Protein AF-A0A7K3KL10-F1 (afdb_monomer_lite)

Radius of gyration: 29.64 Å; chains: 1; bounding box: 26×19×99 Å

Structure (mmCIF, N/CA/C/O backbone):
data_AF-A0A7K3KL10-F1
#
_entry.id   AF-A0A7K3KL10-F1
#
loop_
_atom_site.group_PDB
_atom_site.id
_atom_site.type_symbol
_atom_site.label_atom_id
_atom_site.label_alt_id
_atom_site.label_comp_id
_atom_site.label_asym_id
_atom_site.label_entity_id
_atom_site.label_seq_id
_atom_site.pdbx_PDB_ins_code
_atom_site.Cartn_x
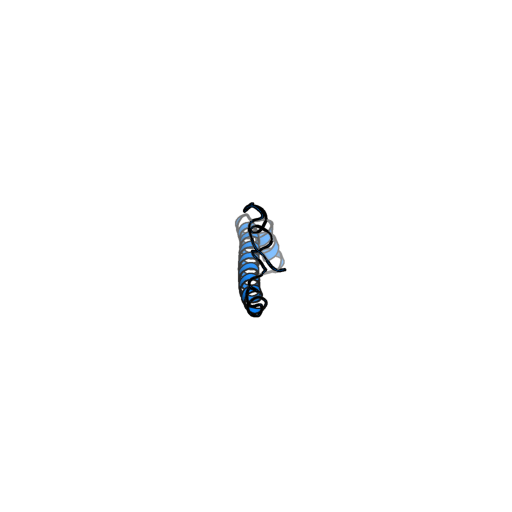_atom_site.Cartn_y
_atom_site.Cartn_z
_atom_site.occupancy
_atom_site.B_iso_or_equiv
_atom_site.auth_seq_id
_atom_site.auth_comp_id
_atom_site.auth_asym_id
_atom_site.auth_atom_id
_atom_site.pdbx_PDB_model_num
ATOM 1 N N . MET A 1 1 ? -9.249 0.113 -21.802 1.00 59.56 1 MET A N 1
ATOM 2 C CA . MET A 1 1 ? -7.826 -0.172 -21.534 1.00 59.56 1 MET A CA 1
ATOM 3 C C . MET A 1 1 ? -7.670 -1.675 -21.599 1.00 59.56 1 MET A C 1
ATOM 5 O O . MET A 1 1 ? -8.435 -2.361 -20.933 1.00 59.56 1 MET A O 1
ATOM 9 N N . ASP A 1 2 ? -6.789 -2.173 -22.461 1.00 84.94 2 ASP A N 1
ATOM 10 C CA . ASP A 1 2 ? -6.526 -3.610 -22.576 1.00 84.94 2 ASP A CA 1
ATOM 11 C C . ASP A 1 2 ? -5.773 -4.102 -21.326 1.00 84.94 2 ASP A C 1
ATOM 13 O O . ASP A 1 2 ? -4.971 -3.348 -20.765 1.00 84.9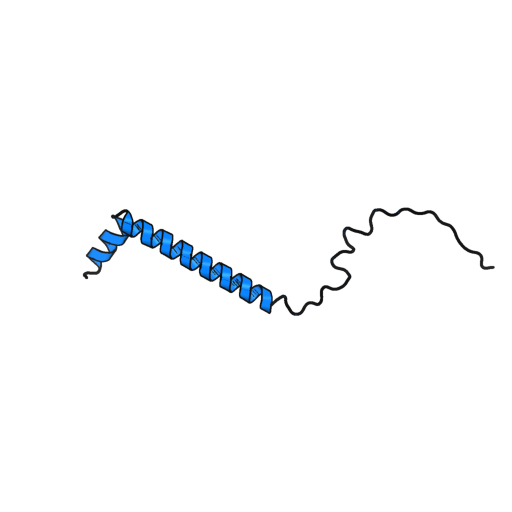4 2 ASP A O 1
ATOM 17 N N . ALA A 1 3 ? -6.020 -5.332 -20.865 1.00 80.94 3 ALA A N 1
ATOM 18 C CA . ALA A 1 3 ? -5.378 -5.859 -19.660 1.00 80.94 3 ALA A CA 1
ATOM 19 C C . ALA A 1 3 ? -3.845 -5.812 -19.776 1.00 80.94 3 ALA A C 1
ATOM 21 O O . ALA A 1 3 ? -3.173 -5.401 -18.830 1.00 80.94 3 ALA A O 1
ATOM 22 N N . ALA A 1 4 ? -3.294 -6.113 -20.956 1.00 82.19 4 ALA A N 1
ATOM 23 C CA . ALA A 1 4 ? -1.853 -6.083 -21.202 1.00 82.19 4 ALA A CA 1
ATOM 24 C C . ALA A 1 4 ? -1.244 -4.686 -20.990 1.00 82.19 4 ALA A C 1
ATOM 26 O O . ALA A 1 4 ? -0.166 -4.556 -20.411 1.00 82.19 4 ALA A O 1
ATOM 27 N N . SER A 1 5 ? -1.961 -3.632 -21.387 1.00 83.38 5 SER A N 1
ATOM 28 C CA . SER A 1 5 ? -1.497 -2.249 -21.212 1.00 83.38 5 SER A CA 1
ATOM 29 C C . SER A 1 5 ? -1.433 -1.822 -19.741 1.00 83.38 5 SER A C 1
ATOM 31 O O . SER A 1 5 ? -0.538 -1.074 -19.352 1.00 83.38 5 SER A O 1
ATOM 33 N N . ILE A 1 6 ? -2.337 -2.343 -18.903 1.00 82.56 6 ILE A N 1
ATOM 34 C CA . ILE A 1 6 ? -2.359 -2.067 -17.461 1.00 82.56 6 ILE A CA 1
ATOM 35 C C . ILE A 1 6 ? -1.191 -2.771 -16.763 1.00 82.56 6 ILE A C 1
ATOM 37 O O . ILE A 1 6 ? -0.538 -2.158 -15.924 1.00 82.56 6 ILE A O 1
ATOM 41 N N . TYR A 1 7 ? -0.885 -4.019 -17.130 1.00 84.69 7 TYR A N 1
ATOM 42 C CA . TYR A 1 7 ? 0.258 -4.749 -16.569 1.00 84.69 7 TYR A CA 1
ATOM 43 C C . TYR A 1 7 ? 1.593 -4.081 -16.910 1.00 84.69 7 TYR A C 1
ATOM 45 O O . TYR A 1 7 ? 2.401 -3.841 -16.016 1.00 84.69 7 TYR A O 1
ATOM 53 N N . HIS A 1 8 ? 1.801 -3.714 -18.176 1.00 86.25 8 HIS A N 1
ATOM 54 C CA . HIS A 1 8 ? 3.028 -3.039 -18.610 1.00 86.25 8 HIS A CA 1
ATOM 55 C C . HIS A 1 8 ? 3.219 -1.705 -17.870 1.00 86.25 8 HIS A C 1
ATOM 57 O O . HIS A 1 8 ? 4.314 -1.386 -17.414 1.00 86.25 8 HIS A O 1
ATOM 63 N N . PHE A 1 9 ? 2.132 -0.953 -17.665 1.00 84.12 9 PHE A N 1
ATOM 64 C CA . PHE A 1 9 ? 2.173 0.293 -16.904 1.00 84.12 9 PHE A CA 1
ATOM 65 C C . PHE A 1 9 ? 2.460 0.072 -15.407 1.00 84.12 9 PHE A C 1
ATOM 67 O O . PHE A 1 9 ? 3.269 0.789 -14.814 1.00 84.12 9 PHE A O 1
ATOM 74 N N . LEU A 1 10 ? 1.816 -0.914 -14.780 1.00 83.75 10 LEU A N 1
ATOM 75 C CA . LEU A 1 10 ? 1.917 -1.138 -13.338 1.00 83.75 10 LEU A CA 1
ATOM 76 C C . LEU A 1 10 ? 3.279 -1.717 -12.917 1.00 83.75 10 LEU A C 1
ATOM 78 O O . LEU A 1 10 ? 3.756 -1.394 -11.831 1.00 83.75 10 LEU A O 1
ATOM 82 N N . PHE A 1 11 ? 3.907 -2.534 -13.770 1.00 84.56 11 PHE A N 1
ATOM 83 C CA . PHE A 1 11 ? 5.143 -3.254 -13.440 1.00 84.56 11 PHE A CA 1
ATOM 84 C C . PHE A 1 11 ? 6.408 -2.707 -14.112 1.00 84.56 11 PHE A C 1
ATOM 86 O O . PHE A 1 11 ? 7.491 -2.882 -13.561 1.00 84.56 11 PHE A O 1
ATOM 93 N N . GLU A 1 12 ? 6.303 -2.025 -15.255 1.00 83.06 12 GLU A N 1
ATOM 94 C CA . GLU A 1 12 ? 7.481 -1.568 -16.014 1.00 83.06 12 GLU A CA 1
ATOM 95 C C . GLU A 1 12 ? 7.743 -0.062 -15.897 1.00 83.06 12 GLU A C 1
ATOM 97 O O . GLU A 1 12 ? 8.813 0.425 -16.257 1.00 83.06 12 GLU A O 1
ATOM 102 N N . THR A 1 13 ? 6.791 0.691 -15.341 1.00 88.50 13 THR A N 1
ATOM 103 C CA . THR A 1 13 ? 6.917 2.140 -15.151 1.00 88.50 13 THR A CA 1
ATOM 104 C C . THR A 1 13 ? 7.095 2.502 -13.679 1.00 88.50 13 THR A C 1
ATOM 106 O O . THR A 1 13 ? 6.335 2.063 -12.817 1.00 88.50 13 THR A O 1
ATOM 109 N N . ALA A 1 14 ? 8.037 3.409 -13.396 1.00 87.25 14 ALA A N 1
ATOM 110 C CA . ALA A 1 14 ? 8.253 3.993 -12.068 1.00 87.25 14 ALA A CA 1
ATOM 111 C C . ALA A 1 14 ? 6.971 4.518 -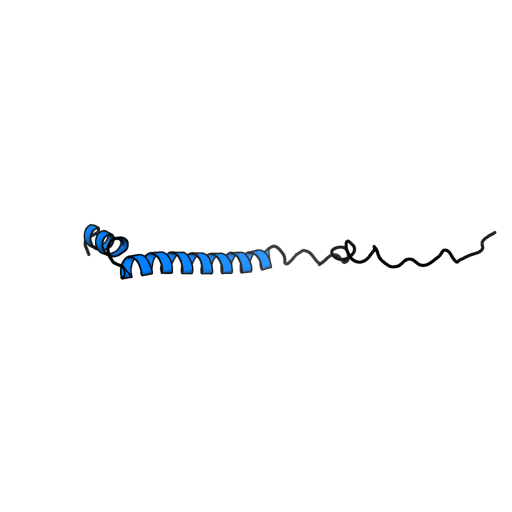11.371 1.00 87.25 14 ALA A C 1
ATOM 113 O O . ALA A 1 14 ? 6.792 4.222 -10.187 1.00 87.25 14 ALA A O 1
ATOM 114 N N . PRO A 1 15 ? 6.043 5.237 -12.046 1.00 88.31 15 PRO A N 1
ATOM 115 C CA . PRO A 1 15 ? 4.789 5.648 -11.409 1.00 88.31 15 PRO A CA 1
ATOM 116 C C . PRO A 1 15 ? 3.868 4.470 -11.051 1.00 88.31 15 PRO A C 1
ATOM 118 O O . PRO A 1 15 ? 3.210 4.514 -10.015 1.00 88.31 15 PRO A O 1
ATOM 121 N N . GLY A 1 16 ? 3.845 3.404 -11.860 1.00 88.06 16 GLY A N 1
ATOM 122 C CA . GLY A 1 16 ? 3.047 2.203 -11.588 1.00 88.06 16 GLY A CA 1
ATOM 123 C C . GLY A 1 16 ? 3.518 1.471 -10.332 1.00 88.06 16 GLY A C 1
ATOM 124 O O . G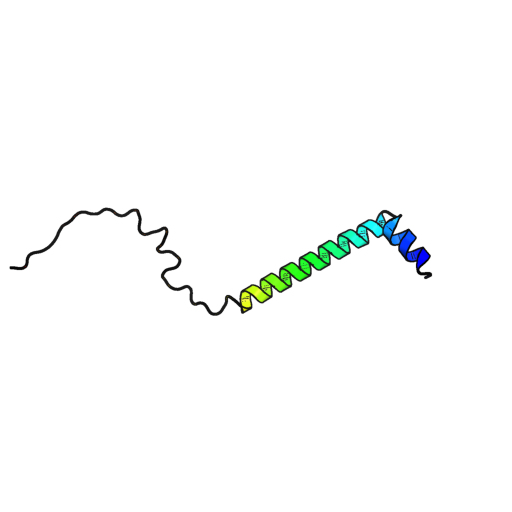LY A 1 16 ? 2.715 1.152 -9.453 1.00 88.06 16 GLY A O 1
ATOM 125 N N . ILE A 1 17 ? 4.836 1.325 -10.190 1.00 89.62 17 ILE A N 1
ATOM 126 C CA . ILE A 1 17 ? 5.468 0.754 -8.995 1.00 89.62 17 ILE A CA 1
ATOM 127 C C . ILE A 1 17 ? 5.160 1.616 -7.760 1.00 89.62 17 ILE A C 1
ATOM 129 O O . ILE A 1 17 ? 4.819 1.085 -6.702 1.00 89.62 17 ILE A O 1
ATOM 133 N N . GLY A 1 18 ? 5.206 2.946 -7.897 1.00 92.25 18 GLY A N 1
ATOM 134 C CA . GLY A 1 18 ? 4.824 3.879 -6.833 1.00 92.25 18 GLY A CA 1
ATOM 135 C C . GLY A 1 18 ? 3.375 3.698 -6.370 1.00 92.25 18 GLY A C 1
ATOM 136 O O . GLY A 1 18 ? 3.114 3.676 -5.167 1.00 92.25 18 GLY A O 1
ATOM 137 N N . CYS A 1 19 ? 2.438 3.487 -7.298 1.00 89.75 19 CYS A N 1
ATOM 138 C CA . CYS A 1 19 ? 1.048 3.170 -6.965 1.00 89.75 19 CYS A CA 1
ATOM 139 C C . CYS A 1 19 ? 0.896 1.810 -6.269 1.00 89.75 19 CYS A C 1
ATOM 141 O O . CYS A 1 19 ? 0.082 1.708 -5.353 1.00 89.75 19 CYS A O 1
ATOM 143 N N . LEU A 1 20 ? 1.670 0.786 -6.646 1.00 91.44 20 LEU A N 1
ATOM 144 C CA . LEU A 1 20 ? 1.649 -0.509 -5.952 1.00 91.44 20 LEU A CA 1
ATOM 145 C C . LEU A 1 20 ? 2.127 -0.382 -4.505 1.00 91.44 20 LEU A C 1
ATOM 147 O O . LEU A 1 20 ? 1.427 -0.805 -3.585 1.00 91.44 20 LEU A O 1
ATOM 151 N N . ILE A 1 21 ? 3.289 0.235 -4.296 1.00 92.56 21 ILE A N 1
ATOM 152 C CA . ILE A 1 21 ? 3.861 0.412 -2.956 1.00 92.56 21 ILE A CA 1
ATOM 153 C C . ILE A 1 21 ? 2.958 1.316 -2.111 1.00 92.56 21 ILE A C 1
ATOM 155 O O . ILE A 1 21 ? 2.661 0.988 -0.964 1.00 92.56 21 ILE A O 1
ATOM 159 N N . GLY A 1 22 ? 2.466 2.415 -2.687 1.00 95.19 22 GLY A N 1
ATOM 160 C CA . GLY A 1 22 ? 1.524 3.317 -2.029 1.00 95.19 22 GLY A CA 1
ATOM 161 C C . GLY A 1 22 ? 0.214 2.622 -1.658 1.00 95.19 22 GLY A C 1
ATOM 162 O O . GLY A 1 22 ? -0.259 2.773 -0.536 1.00 95.19 22 GLY A O 1
ATOM 163 N N . GLY A 1 23 ? -0.338 1.800 -2.554 1.00 95.06 23 GLY A N 1
ATOM 164 C CA . GLY A 1 23 ? -1.540 1.013 -2.288 1.00 95.06 23 GLY A CA 1
ATOM 165 C C . GLY A 1 23 ? -1.346 0.036 -1.130 1.00 95.06 23 GLY A C 1
ATOM 166 O O . GLY A 1 23 ? -2.162 0.002 -0.211 1.00 95.06 23 GLY A O 1
ATOM 167 N N . VAL A 1 24 ? -0.235 -0.705 -1.123 1.00 94.69 24 VAL A N 1
ATOM 168 C CA . VAL A 1 24 ? 0.094 -1.648 -0.041 1.00 94.69 24 VAL A CA 1
ATOM 169 C C . VAL A 1 24 ? 0.327 -0.923 1.286 1.00 94.69 24 VAL A C 1
ATOM 171 O O . VAL A 1 24 ? -0.195 -1.359 2.314 1.00 94.69 24 VAL A O 1
ATOM 174 N N . LEU A 1 25 ? 1.050 0.201 1.284 1.00 95.50 25 LEU A N 1
ATOM 175 C CA . LEU A 1 25 ? 1.272 1.010 2.487 1.00 95.50 25 LEU A CA 1
ATOM 176 C C . LEU A 1 25 ? -0.042 1.523 3.072 1.00 95.50 25 LEU A C 1
ATOM 178 O O . LEU A 1 25 ? -0.280 1.376 4.269 1.00 95.50 25 LEU A O 1
ATOM 182 N N . VAL A 1 26 ? -0.913 2.082 2.232 1.00 95.94 26 VAL A N 1
ATOM 183 C CA . VAL A 1 26 ? -2.212 2.606 2.667 1.00 95.94 26 VAL A CA 1
ATOM 184 C C . VAL A 1 26 ? -3.094 1.483 3.209 1.00 95.94 26 VAL A C 1
ATOM 186 O O . VAL A 1 26 ? -3.667 1.632 4.286 1.00 95.94 26 VAL A O 1
ATOM 189 N N . LEU A 1 27 ? -3.169 0.337 2.525 1.00 94.31 27 LEU A N 1
ATOM 190 C CA . LEU A 1 27 ? -3.928 -0.821 3.009 1.00 94.31 27 LEU A CA 1
ATOM 191 C C . LEU A 1 27 ? -3.408 -1.321 4.361 1.00 94.31 27 LEU A C 1
ATOM 193 O O . LEU A 1 27 ? -4.205 -1.614 5.251 1.00 94.31 27 LEU A O 1
ATOM 197 N N . THR A 1 28 ? -2.087 -1.365 4.538 1.00 94.44 28 THR A N 1
ATOM 198 C CA . THR A 1 28 ? -1.460 -1.768 5.805 1.00 94.44 28 THR A CA 1
ATOM 199 C C . THR A 1 28 ? -1.770 -0.770 6.919 1.00 94.44 28 THR A C 1
ATOM 201 O O . THR A 1 28 ? -2.119 -1.176 8.025 1.00 94.44 28 THR A O 1
ATOM 204 N N . LEU A 1 29 ? -1.727 0.533 6.628 1.00 92.62 29 LEU A N 1
ATOM 205 C CA . LEU A 1 29 ? -2.091 1.588 7.576 1.00 92.62 29 LEU A CA 1
ATOM 206 C C . LEU A 1 29 ? -3.557 1.456 8.016 1.00 92.62 29 LEU A C 1
ATOM 208 O O . LEU A 1 29 ? -3.854 1.473 9.209 1.00 92.62 29 LEU A O 1
ATOM 212 N N . ILE A 1 30 ? -4.474 1.271 7.063 1.00 91.94 30 ILE A N 1
ATOM 213 C CA . ILE A 1 30 ? -5.903 1.076 7.343 1.00 91.94 30 ILE A CA 1
ATOM 214 C C . ILE A 1 30 ? -6.110 -0.183 8.195 1.00 91.94 30 ILE A C 1
ATOM 216 O O . ILE A 1 30 ? -6.838 -0.139 9.187 1.00 91.94 30 ILE A O 1
ATOM 220 N N . ALA A 1 31 ? -5.447 -1.291 7.853 1.00 89.12 31 ALA A N 1
ATOM 221 C CA . ALA A 1 31 ? -5.506 -2.525 8.632 1.00 89.12 31 ALA A CA 1
ATOM 222 C C . ALA A 1 31 ? -4.980 -2.328 10.064 1.00 89.12 31 ALA A C 1
ATOM 224 O O . ALA A 1 31 ? -5.628 -2.776 11.010 1.00 89.12 31 ALA A O 1
ATOM 225 N N . SER A 1 32 ? -3.872 -1.598 10.232 1.00 88.31 32 SER A N 1
ATOM 226 C CA . SER A 1 32 ? -3.307 -1.244 11.540 1.00 88.31 32 SER A CA 1
ATOM 227 C C . SER A 1 32 ? -4.298 -0.443 12.383 1.00 88.31 32 SER A C 1
ATOM 229 O O . SER A 1 32 ? -4.527 -0.770 13.545 1.00 88.31 32 SER A O 1
ATOM 231 N N . VAL A 1 33 ? -4.957 0.560 11.795 1.00 86.31 33 VAL A N 1
ATOM 232 C CA . VAL A 1 33 ? -5.967 1.374 12.490 1.00 86.31 33 VAL A CA 1
ATOM 233 C C . VAL A 1 33 ? -7.187 0.536 12.882 1.00 86.31 33 VAL A C 1
ATOM 235 O O . VAL A 1 33 ? -7.727 0.698 13.977 1.00 86.31 33 VAL A O 1
ATOM 238 N N . ILE A 1 34 ? -7.637 -0.377 12.018 1.00 84.44 34 ILE A N 1
ATOM 239 C CA . ILE A 1 34 ? -8.761 -1.271 12.331 1.00 84.44 34 ILE A CA 1
ATOM 240 C C . ILE A 1 34 ? -8.387 -2.229 13.462 1.00 84.44 34 ILE A C 1
ATOM 242 O O . ILE A 1 34 ? -9.197 -2.411 14.373 1.00 84.44 34 ILE A O 1
ATOM 246 N N . MET A 1 35 ? -7.189 -2.820 13.431 1.00 79.00 35 MET A N 1
ATOM 247 C CA . MET A 1 35 ? -6.697 -3.656 14.526 1.00 79.00 35 MET A CA 1
ATOM 248 C C . MET A 1 35 ? -6.634 -2.857 15.822 1.00 79.00 35 MET A C 1
ATOM 250 O O . MET A 1 35 ? -7.226 -3.286 16.801 1.00 79.00 35 MET A O 1
ATOM 254 N N . GLU A 1 36 ? -6.058 -1.657 15.819 1.00 72.94 36 GLU A N 1
ATOM 255 C CA . GLU A 1 36 ? -5.992 -0.799 17.006 1.00 72.94 36 GLU A CA 1
ATOM 256 C C . GLU A 1 36 ? -7.386 -0.480 17.575 1.00 72.94 36 GLU A C 1
ATOM 258 O O . GLU A 1 36 ? -7.631 -0.595 18.781 1.00 72.94 36 GLU A O 1
ATOM 263 N N . ARG A 1 37 ? -8.353 -0.159 16.708 1.00 64.00 37 ARG A N 1
ATOM 264 C CA . ARG A 1 37 ? -9.741 0.080 17.132 1.00 64.00 37 ARG A CA 1
ATOM 265 C C . ARG A 1 37 ? -10.470 -1.184 17.580 1.00 64.00 37 ARG A C 1
ATOM 267 O O . ARG A 1 37 ? -11.384 -1.083 18.398 1.00 64.00 37 ARG A O 1
ATOM 274 N N . ARG A 1 38 ? -10.110 -2.358 17.059 1.00 58.94 38 ARG A N 1
ATOM 275 C CA . ARG A 1 38 ? -10.691 -3.646 17.464 1.00 58.94 38 ARG A CA 1
ATOM 276 C C . ARG A 1 38 ? -10.105 -4.124 18.791 1.00 58.94 38 ARG A C 1
ATOM 278 O O . ARG A 1 38 ? -10.864 -4.598 19.631 1.00 58.94 38 ARG A O 1
ATOM 285 N N . THR A 1 39 ? -8.814 -3.913 19.023 1.00 57.59 39 THR A N 1
ATOM 286 C CA . THR A 1 39 ? -8.135 -4.206 20.290 1.00 57.59 39 THR A CA 1
ATOM 287 C C . THR A 1 39 ? -8.714 -3.355 21.419 1.00 57.59 39 THR A C 1
ATOM 289 O O . THR A 1 39 ? -9.061 -3.904 22.456 1.00 57.59 39 THR A O 1
ATOM 292 N N . ARG A 1 40 ? -9.003 -2.062 21.196 1.00 56.22 40 ARG A N 1
ATOM 293 C CA . ARG A 1 40 ? -9.722 -1.238 22.195 1.00 56.22 40 ARG A CA 1
ATOM 294 C C . ARG A 1 40 ? -11.134 -1.726 22.540 1.00 56.22 40 ARG A C 1
ATOM 296 O O . ARG A 1 40 ? -11.645 -1.342 23.577 1.00 56.22 40 ARG A O 1
ATOM 303 N N . LYS A 1 41 ? -11.784 -2.532 21.696 1.00 52.28 41 LYS A N 1
ATOM 304 C CA . LYS A 1 41 ? -13.109 -3.110 21.995 1.00 52.28 41 LYS A CA 1
ATOM 305 C C . LYS A 1 41 ? -13.029 -4.487 22.650 1.00 52.28 41 LYS A C 1
ATOM 307 O O . LYS A 1 41 ? -13.986 -4.903 23.283 1.00 52.28 41 LYS A O 1
ATOM 312 N N . GLN A 1 42 ? -11.926 -5.205 22.458 1.00 52.72 42 GLN A N 1
ATOM 313 C CA . GLN A 1 42 ? -11.702 -6.527 23.052 1.00 52.72 42 GLN A CA 1
ATOM 314 C C . GLN A 1 42 ? -10.953 -6.444 24.391 1.00 52.72 42 GLN A C 1
ATOM 316 O O . GLN A 1 42 ? -11.094 -7.349 25.200 1.00 52.72 42 GLN A O 1
ATOM 321 N N . PHE A 1 43 ? -10.224 -5.352 24.642 1.00 52.41 43 PHE A N 1
ATOM 322 C CA . PHE A 1 43 ?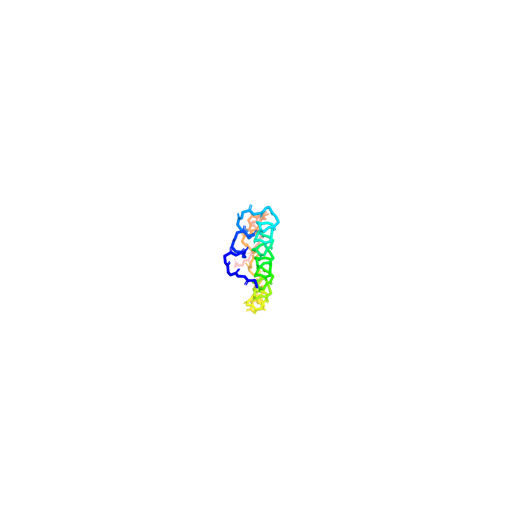 -9.527 -5.055 25.899 1.00 52.41 43 PHE A CA 1
ATOM 323 C C . PHE A 1 43 ? -10.168 -3.878 26.664 1.00 52.41 43 PHE A C 1
ATOM 325 O O . PHE A 1 43 ? -9.465 -3.100 27.298 1.00 52.41 43 PHE A O 1
ATOM 332 N N . VAL A 1 44 ? -11.492 -3.700 26.563 1.00 50.25 44 VAL A N 1
ATOM 333 C CA . VAL A 1 44 ? -12.247 -2.739 27.399 1.00 50.25 44 VAL A CA 1
ATOM 334 C C . VAL A 1 44 ? -12.947 -3.403 28.592 1.00 50.25 44 VAL A C 1
ATOM 336 O O . VAL A 1 44 ? -13.322 -2.699 29.516 1.00 50.25 44 VAL A O 1
ATOM 339 N N . ASP A 1 45 ? -13.032 -4.737 28.636 1.00 54.16 45 ASP A N 1
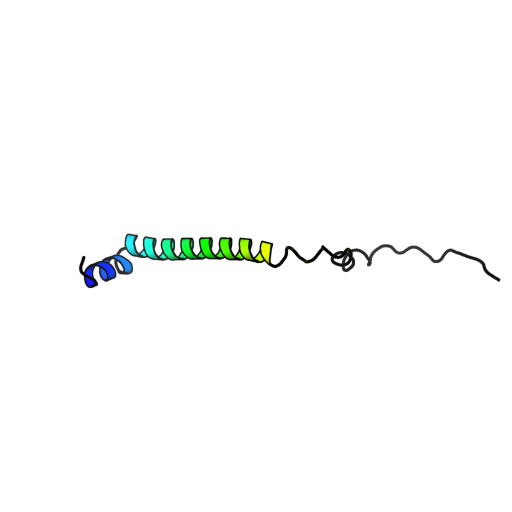ATOM 340 C CA . ASP A 1 45 ? -13.656 -5.481 29.745 1.00 54.16 45 ASP A CA 1
ATOM 341 C C . ASP A 1 45 ? -12.647 -6.351 30.508 1.00 54.16 45 ASP A C 1
ATOM 343 O O . ASP A 1 45 ? -12.886 -7.518 30.817 1.00 54.16 45 ASP A O 1
ATOM 347 N N . ARG A 1 46 ? -11.483 -5.789 30.825 1.00 56.28 46 ARG A N 1
ATOM 348 C CA . ARG A 1 46 ? -10.808 -6.177 32.061 1.00 56.28 46 ARG A CA 1
ATOM 349 C C . ARG A 1 46 ? -10.578 -4.880 32.806 1.00 56.28 46 ARG A C 1
ATOM 351 O O . ARG A 1 46 ? -9.796 -4.048 32.351 1.00 56.28 46 ARG A O 1
ATOM 358 N N . GLU A 1 47 ? -11.325 -4.688 33.891 1.00 52.34 47 GLU A N 1
ATOM 359 C CA . GLU A 1 47 ? -10.927 -3.741 34.928 1.00 52.34 47 GLU A CA 1
ATOM 360 C C . GLU A 1 47 ? -9.428 -3.972 35.152 1.00 52.34 47 GLU A C 1
ATOM 362 O O . GLU A 1 47 ? -9.034 -5.142 35.248 1.00 52.34 47 GLU A O 1
ATOM 367 N N . PRO A 1 48 ? -8.570 -2.938 35.116 1.00 56.19 48 PRO A N 1
ATOM 368 C CA . PRO A 1 48 ? -7.208 -3.102 35.587 1.00 56.19 48 PRO A CA 1
ATOM 369 C C . PRO A 1 48 ? -7.344 -3.586 37.028 1.00 56.19 48 PRO A C 1
ATOM 371 O O . PRO A 1 48 ? -7.664 -2.803 37.915 1.00 56.19 48 PRO A O 1
ATOM 374 N N . GLY A 1 49 ? -7.233 -4.902 37.225 1.00 53.00 49 GLY A N 1
ATOM 375 C CA . GLY A 1 49 ? -7.162 -5.474 38.551 1.00 53.00 49 GLY A CA 1
ATOM 376 C C . GLY A 1 49 ? -5.989 -4.780 39.206 1.00 53.00 49 GLY A C 1
ATOM 377 O O . GLY A 1 49 ? -4.936 -4.641 38.578 1.00 53.00 49 GLY A O 1
ATOM 378 N N . GLU A 1 50 ? -6.196 -4.306 40.426 1.00 54.19 50 GLU A N 1
ATOM 379 C CA . GLU A 1 50 ? -5.208 -3.593 41.241 1.00 54.19 50 GLU A CA 1
ATOM 380 C C . GLU A 1 50 ? -3.871 -4.363 41.399 1.00 54.19 50 GLU A C 1
ATOM 382 O O . GLU A 1 50 ? -2.901 -3.817 41.907 1.00 54.19 50 GLU A O 1
ATOM 387 N N . ASP A 1 51 ? -3.787 -5.588 40.872 1.00 55.34 51 ASP A N 1
ATOM 388 C CA . ASP A 1 51 ? -2.661 -6.514 40.928 1.00 55.34 51 ASP A CA 1
ATOM 389 C C . ASP A 1 51 ? -1.693 -6.481 39.720 1.00 55.34 51 ASP A C 1
ATOM 391 O O . ASP A 1 51 ? -0.646 -7.118 39.777 1.00 55.34 51 ASP A O 1
ATOM 395 N N . ASP A 1 52 ? -1.971 -5.768 38.618 1.00 59.50 52 ASP A N 1
ATOM 396 C CA . ASP A 1 52 ? -1.071 -5.780 37.432 1.00 59.50 52 ASP A CA 1
ATOM 397 C C . ASP A 1 52 ? 0.185 -4.880 37.591 1.00 59.50 52 ASP A C 1
ATOM 399 O O . ASP A 1 52 ? 1.020 -4.807 36.686 1.00 59.50 52 ASP A O 1
ATOM 403 N N . TRP A 1 53 ? 0.347 -4.223 38.749 1.00 61.38 53 TRP A N 1
ATOM 404 C CA . TRP A 1 53 ? 1.501 -3.377 39.104 1.00 61.38 53 TRP A CA 1
ATOM 405 C C . TRP A 1 53 ? 2.243 -3.816 40.377 1.00 61.38 53 TRP A C 1
ATOM 407 O O . TRP A 1 53 ? 3.279 -3.240 40.692 1.00 61.38 53 TRP A O 1
ATOM 417 N N . THR A 1 54 ? 1.792 -4.863 41.074 1.00 56.91 54 THR A N 1
ATOM 418 C CA . THR A 1 54 ? 2.451 -5.351 42.305 1.00 56.91 54 THR A CA 1
ATOM 419 C C . THR A 1 54 ? 3.677 -6.227 42.028 1.00 56.91 54 THR A C 1
ATOM 421 O O . THR A 1 54 ? 4.484 -6.465 42.916 1.00 56.91 54 THR A O 1
ATOM 424 N N . PHE A 1 55 ? 3.881 -6.673 40.783 1.00 51.69 55 PHE A N 1
ATOM 425 C CA . PHE A 1 55 ? 5.042 -7.492 40.406 1.00 51.69 55 PHE A CA 1
ATOM 426 C C . PHE A 1 55 ? 6.372 -6.710 40.343 1.00 51.69 55 PHE A C 1
ATOM 428 O O . PHE A 1 55 ? 7.433 -7.328 40.344 1.00 51.69 55 PHE A O 1
ATOM 435 N N . PHE A 1 56 ? 6.335 -5.372 40.273 1.00 50.94 56 PHE A N 1
ATOM 436 C CA . PHE A 1 56 ? 7.537 -4.524 40.192 1.00 50.94 56 PHE A CA 1
ATOM 437 C C . PHE A 1 56 ? 7.680 -3.508 41.340 1.00 50.94 56 PHE A C 1
ATOM 439 O O . PHE A 1 56 ? 8.675 -2.791 41.343 1.00 50.94 56 PHE A O 1
ATOM 446 N N . ASP A 1 57 ? 6.727 -3.441 42.279 1.00 53.22 57 ASP A N 1
ATOM 447 C CA . ASP A 1 57 ? 6.726 -2.451 43.377 1.00 53.22 57 ASP A CA 1
ATOM 448 C C . ASP A 1 57 ? 6.871 -3.075 44.782 1.00 53.22 57 ASP A C 1
ATOM 450 O O . ASP A 1 57 ? 7.002 -2.344 45.752 1.00 53.22 57 ASP A O 1
ATOM 454 N N . ASP A 1 58 ? 6.891 -4.410 44.916 1.00 55.09 58 ASP A N 1
ATOM 455 C CA . ASP A 1 58 ? 6.963 -5.100 46.224 1.00 55.09 58 ASP A CA 1
ATOM 456 C C . ASP A 1 58 ? 8.333 -5.762 46.504 1.00 55.09 58 ASP A C 1
ATOM 458 O O . ASP A 1 58 ? 8.415 -6.762 47.211 1.00 55.09 58 ASP A O 1
ATOM 462 N N . ASP A 1 59 ? 9.424 -5.242 45.922 1.00 58.66 59 ASP A N 1
ATOM 463 C CA . ASP A 1 59 ? 10.794 -5.738 46.179 1.00 58.66 59 ASP A CA 1
ATOM 464 C C . ASP A 1 59 ? 11.770 -4.628 46.605 1.00 58.66 59 ASP A C 1
ATOM 466 O O . ASP A 1 59 ? 12.956 -4.712 46.290 1.00 58.66 59 ASP A O 1
ATOM 470 N N . ASP A 1 60 ? 11.305 -3.570 47.294 1.00 60.16 60 ASP A N 1
ATOM 471 C CA . ASP A 1 60 ? 12.244 -2.604 47.899 1.00 60.16 60 ASP A CA 1
ATOM 472 C C . ASP A 1 60 ? 11.703 -1.724 49.055 1.00 60.16 60 ASP A C 1
ATOM 474 O O . ASP A 1 60 ? 11.961 -0.526 49.086 1.00 60.16 60 ASP A O 1
ATOM 478 N N . GLU A 1 61 ? 11.026 -2.286 50.067 1.00 51.03 61 GLU A N 1
ATOM 479 C CA . GLU A 1 61 ? 10.976 -1.644 51.400 1.00 51.03 61 GLU A CA 1
ATOM 480 C C . GLU A 1 61 ? 11.203 -2.670 52.519 1.00 51.03 61 GLU A C 1
ATOM 482 O O . GLU A 1 61 ? 10.291 -3.291 53.062 1.00 51.03 61 GLU A O 1
ATOM 487 N N . GLY A 1 62 ? 12.477 -2.860 52.869 1.00 52.06 62 GLY A N 1
ATOM 488 C CA . GLY A 1 62 ? 12.843 -3.464 54.140 1.00 52.06 62 GLY A CA 1
ATOM 489 C C . GLY A 1 62 ? 12.566 -2.496 55.287 1.00 52.06 62 GLY A C 1
ATOM 490 O O . GLY A 1 62 ? 13.198 -1.447 55.362 1.00 52.06 62 GLY A O 1
ATOM 491 N N . GLU A 1 63 ? 11.714 -2.890 56.229 1.00 43.88 63 GLU A N 1
ATOM 492 C CA . GLU A 1 63 ? 11.780 -2.384 57.596 1.00 43.88 63 GLU A CA 1
ATOM 493 C C . GLU A 1 63 ? 11.505 -3.513 58.594 1.00 43.88 63 GLU A C 1
ATOM 495 O O . GLU A 1 63 ? 10.845 -4.517 58.327 1.00 43.88 63 GLU A O 1
ATOM 500 N N . ASP A 1 64 ? 12.206 -3.376 59.699 1.00 41.12 64 ASP A N 1
ATOM 501 C CA . ASP A 1 64 ? 12.520 -4.342 60.726 1.00 41.12 64 ASP A CA 1
ATOM 502 C C . ASP A 1 64 ? 11.320 -4.883 61.523 1.00 41.12 64 ASP A C 1
ATOM 504 O O . ASP A 1 64 ? 10.229 -4.329 61.602 1.00 41.12 64 ASP A O 1
ATOM 508 N N . GLY A 1 65 ? 11.549 -6.042 62.143 1.00 50.75 65 GLY A N 1
ATOM 509 C CA . GLY A 1 65 ? 10.617 -6.627 63.094 1.00 50.75 65 GLY A CA 1
ATOM 510 C C . GLY A 1 65 ? 10.547 -5.811 64.383 1.00 50.75 65 GLY A C 1
ATOM 511 O O . GLY A 1 65 ? 11.395 -5.979 65.258 1.00 50.75 65 GLY A O 1
ATOM 512 N N . SER A 1 66 ? 9.486 -5.023 64.512 1.00 46.84 66 SER A N 1
ATOM 513 C CA . SER A 1 66 ? 8.969 -4.439 65.757 1.00 46.84 66 SER A CA 1
ATOM 514 C C . SER A 1 66 ? 7.443 -4.435 65.603 1.00 46.84 66 SER A C 1
ATOM 516 O O . SER A 1 66 ? 6.929 -3.824 64.679 1.00 46.84 66 SER A O 1
ATOM 518 N N . ASP A 1 67 ? 6.678 -5.345 66.203 1.00 41.78 67 ASP A N 1
ATOM 519 C CA . ASP A 1 67 ? 5.974 -5.256 67.496 1.00 41.78 67 ASP A CA 1
ATOM 520 C C . ASP A 1 67 ? 5.011 -6.485 67.488 1.00 41.78 67 ASP A C 1
ATOM 522 O O . ASP A 1 67 ? 4.651 -6.978 66.423 1.00 41.78 67 ASP A O 1
ATOM 526 N N . ASP A 1 68 ? 4.532 -7.136 68.543 1.00 45.06 68 ASP A N 1
ATOM 527 C CA . ASP A 1 68 ? 4.025 -6.663 69.820 1.00 45.06 68 ASP A CA 1
ATOM 528 C C . ASP A 1 68 ? 3.747 -7.891 70.717 1.00 45.06 68 ASP A C 1
ATOM 530 O O . ASP A 1 68 ? 3.508 -9.013 70.257 1.00 45.06 68 ASP A O 1
ATOM 534 N N . SER A 1 69 ? 3.736 -7.631 72.019 1.00 48.31 69 SER A N 1
ATOM 535 C CA . SER A 1 69 ? 3.158 -8.438 73.091 1.00 48.31 69 SER A CA 1
ATOM 536 C C . SER A 1 69 ? 1.922 -9.256 72.698 1.00 48.31 69 SER A C 1
ATOM 538 O O . SER A 1 69 ? 0.974 -8.726 72.132 1.00 48.31 69 SER A O 1
ATOM 540 N N . SER A 1 70 ? 1.850 -10.509 73.172 1.00 50.72 70 SER A N 1
ATOM 541 C CA . SER A 1 70 ? 0.635 -11.075 73.796 1.00 50.72 70 SER A CA 1
ATOM 542 C C . SER A 1 70 ? 0.854 -12.508 74.308 1.00 50.72 70 SER A C 1
ATOM 544 O O . SER A 1 70 ? 0.444 -13.475 73.664 1.00 50.72 70 SER A O 1
ATOM 546 N N . LYS A 1 71 ? 1.463 -12.649 75.495 1.00 39.53 71 LYS A N 1
ATOM 547 C CA . LYS A 1 71 ? 0.914 -13.419 76.634 1.00 39.53 71 LYS A CA 1
ATOM 548 C C . LYS A 1 71 ? 1.771 -13.301 77.886 1.00 39.53 71 LYS A C 1
ATOM 550 O O . LYS A 1 71 ? 3.001 -13.470 77.769 1.00 39.53 71 LYS A O 1
#

pLDDT: mean 70.17, std 18.37, range [39.53, 95.94]

Secondary structure (DSSP, 8-state):
--HHHHHHHHHHSHHHHHHHHHHHHHHHHHHHHHHHHHHHHHSSSS---TTTTTTTTSSS-----------

Foldseek 3Di:
DDPVVLCCCLPVDPVNVVCVVVVVVVVVVVVVVVVVVVCCVVPVPDDPDPPPPCVPPVPDDDDDDDDDDDD

Sequence (71 aa):
MDAASIYHFLFETAPGIGCLIGGVLVLTLIASVIMERRTRKQFVDREPGEDDWTFFDDDDEGEDGSDDSSK